Protein AF-A0A6A2ZNE4-F1 (afdb_monomer_lite)

Secondary structure (DSSP, 8-state):
---------------HHHHHHHHHHHHHHHHH-S-TTTT--HHHHHHHHHTT---PPPPTTS-HHHHHHHHHHH-S-GGGSPPHHHHTT-

Foldseek 3Di:
DDDDDPPDPPPPPDDQLVVLLVVLLVLQCVVPVDRQQPPDDPVVVVVCLLVVNDDRDQDPPDDPVSSVLSCLSNPNDSVSRDGVVRVVVD

InterPro domains:
  IPR000719 Protein kinase domain [PS50011] (1-90)
  IPR001245 Serine-threonine/tyrosine-protein kinase, catalytic domain [PF07714] (7-89)
  IPR011009 Protein kinase-like domain superfamily [SSF56112] (7-88)
  IPR050167 Serine/threonine-protein kinase [PTHR23257] (14-89)

Radius of gyration: 17.31 Å; chains: 1; bounding box: 52×26×48 Å

Sequence (90 aa):
MNDLKEEHFRSCEQNPEVDVFSFGIVLWEIRTGDEPYADMHYGAIIGGIVSNTLRPPVPSYCDPEWKFLMEQCLVPDPTVQPSFTEIARR

Organism: Hibiscus syriacus (NCBI:txid106335)

pLDDT: mean 86.02, std 14.83, range [37.34, 96.25]

Structure (mmCIF, N/CA/C/O backbone):
data_AF-A0A6A2ZNE4-F1
#
_entry.id   AF-A0A6A2ZNE4-F1
#
loop_
_atom_site.group_PDB
_atom_site.id
_atom_site.type_symbol
_atom_site.label_atom_id
_atom_site.label_alt_id
_atom_site.label_comp_id
_atom_site.label_asym_id
_atom_site.label_entity_id
_atom_site.label_seq_id
_atom_site.pdbx_PDB_ins_code
_atom_site.Cartn_x
_atom_site.Cartn_y
_atom_site.Cartn_z
_atom_site.o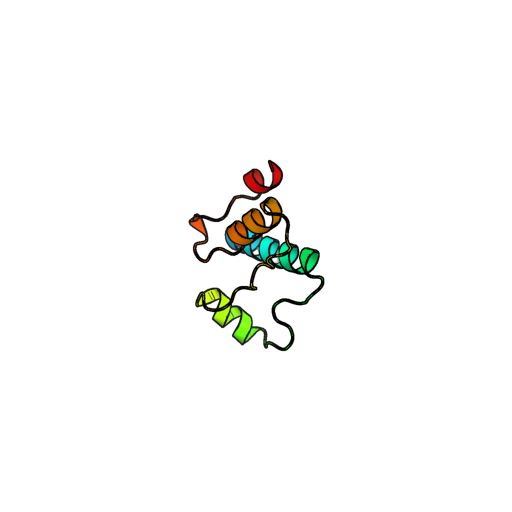ccupancy
_atom_site.B_iso_or_equiv
_atom_site.auth_seq_id
_atom_site.auth_comp_id
_atom_site.auth_asym_id
_atom_site.auth_atom_id
_atom_site.pdbx_PDB_model_num
ATOM 1 N N . MET A 1 1 ? 35.362 2.765 35.309 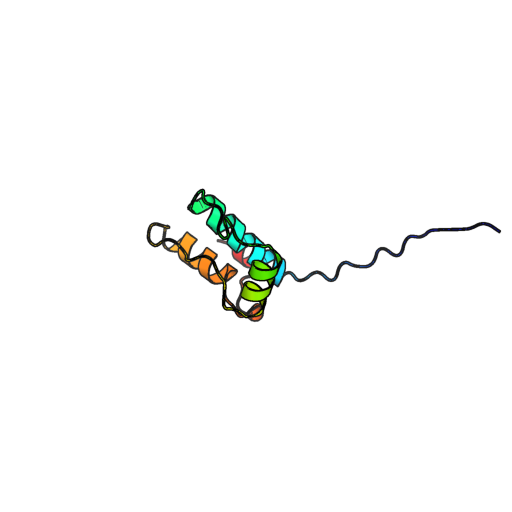1.00 42.75 1 MET A N 1
ATOM 2 C CA . MET A 1 1 ? 36.013 1.445 35.327 1.00 42.75 1 MET A CA 1
ATOM 3 C C . MET A 1 1 ? 34.971 0.459 35.835 1.00 42.75 1 MET A C 1
ATOM 5 O O . MET A 1 1 ? 34.830 0.323 37.038 1.00 42.75 1 MET A O 1
ATOM 9 N N . ASN A 1 2 ? 34.067 -0.114 35.056 1.00 37.34 2 ASN A N 1
ATOM 10 C CA . ASN A 1 2 ? 33.976 -0.435 33.630 1.00 37.34 2 ASN A CA 1
ATOM 11 C C . ASN A 1 2 ? 32.461 -0.455 33.332 1.00 37.34 2 ASN A C 1
ATOM 13 O O . ASN A 1 2 ? 31.700 -0.981 34.136 1.00 37.34 2 ASN A O 1
ATOM 17 N N . ASP A 1 3 ? 31.956 0.356 32.413 1.00 45.94 3 ASP A N 1
ATOM 18 C CA . ASP A 1 3 ? 31.916 0.122 30.963 1.00 45.94 3 ASP A CA 1
ATOM 19 C C . ASP A 1 3 ? 30.624 -0.575 30.510 1.00 45.94 3 ASP A C 1
ATOM 21 O O . ASP A 1 3 ? 30.414 -1.759 30.741 1.00 45.94 3 ASP A O 1
ATOM 25 N N . LEU A 1 4 ? 29.865 0.212 29.740 1.00 53.09 4 LEU A N 1
ATOM 26 C CA . LEU A 1 4 ? 29.274 -0.155 28.454 1.00 53.09 4 LEU A CA 1
ATOM 27 C C . LEU A 1 4 ? 27.891 -0.838 28.433 1.00 53.09 4 LEU A C 1
ATOM 29 O O . LEU A 1 4 ? 27.751 -2.037 28.646 1.00 53.09 4 LEU A O 1
ATOM 33 N N . LYS A 1 5 ? 26.950 -0.022 27.920 1.00 49.12 5 LYS A N 1
ATOM 34 C CA . LYS A 1 5 ? 25.774 -0.358 27.097 1.00 49.12 5 LYS A CA 1
ATOM 35 C C . LYS A 1 5 ? 24.456 -0.622 27.827 1.00 49.12 5 LYS A C 1
ATOM 37 O O . LYS A 1 5 ? 23.858 -1.678 27.684 1.00 49.12 5 LYS A O 1
ATOM 42 N N . GLU A 1 6 ? 23.929 0.419 28.473 1.00 51.12 6 GLU A N 1
ATOM 43 C CA . GLU A 1 6 ? 22.498 0.680 28.282 1.00 51.12 6 GLU A CA 1
ATOM 44 C C . GLU A 1 6 ? 22.353 1.246 26.872 1.00 51.12 6 GLU A C 1
ATOM 46 O O . GLU A 1 6 ? 22.633 2.419 26.594 1.00 51.12 6 GLU A O 1
ATOM 51 N N . GLU A 1 7 ? 22.117 0.330 25.940 1.00 49.97 7 GLU A N 1
ATOM 52 C CA . GLU A 1 7 ? 21.889 0.642 24.546 1.00 49.97 7 GLU A CA 1
ATOM 53 C C . GLU A 1 7 ? 20.618 1.471 24.484 1.00 49.97 7 GLU A C 1
ATOM 55 O O . GLU A 1 7 ? 19.514 0.985 24.698 1.00 49.97 7 GLU A O 1
ATOM 60 N N . HIS A 1 8 ? 20.828 2.758 24.232 1.00 47.41 8 HIS A N 1
ATOM 61 C CA . HIS A 1 8 ? 19.880 3.711 23.694 1.00 47.41 8 HIS A CA 1
ATOM 62 C C . HIS A 1 8 ? 18.860 2.988 22.799 1.00 47.41 8 HIS A C 1
ATOM 64 O O . HIS A 1 8 ? 19.112 2.779 21.610 1.00 47.41 8 HIS A O 1
ATOM 70 N N . PHE A 1 9 ? 17.724 2.586 23.384 1.00 56.25 9 PHE A N 1
ATOM 71 C CA . PHE A 1 9 ? 16.552 2.106 22.664 1.00 56.25 9 PHE A CA 1
ATOM 72 C C . PHE A 1 9 ? 16.034 3.328 21.920 1.00 56.25 9 PHE A C 1
ATOM 74 O O . PHE A 1 9 ? 15.214 4.104 22.406 1.00 56.25 9 PHE A O 1
ATOM 81 N N . ARG A 1 10 ? 16.668 3.594 20.780 1.00 54.41 10 ARG A N 1
ATOM 82 C CA . ARG A 1 10 ? 16.308 4.648 19.855 1.00 54.41 10 ARG A CA 1
ATOM 83 C C . ARG A 1 10 ? 14.869 4.325 19.495 1.00 54.41 10 ARG A C 1
ATOM 85 O O . ARG A 1 10 ? 14.637 3.319 18.832 1.00 54.41 10 ARG A O 1
ATOM 92 N N . SER A 1 11 ? 13.912 5.095 20.008 1.00 57.19 11 SER A N 1
ATOM 93 C CA . SER A 1 11 ? 12.525 4.989 19.577 1.00 57.19 11 SER A CA 1
ATOM 94 C C . SER A 1 11 ? 12.552 5.083 1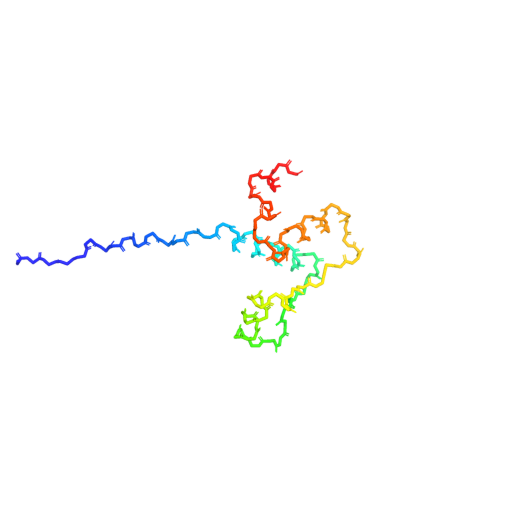8.058 1.00 57.19 11 SER A C 1
ATOM 96 O O . SER A 1 11 ? 12.877 6.142 17.522 1.00 57.19 11 SER A O 1
ATOM 98 N N . CYS A 1 12 ? 12.335 3.964 17.362 1.00 61.94 12 CYS A N 1
ATOM 99 C CA . CYS A 1 12 ? 12.103 3.995 15.929 1.00 61.94 12 CYS A CA 1
ATOM 100 C C . CYS A 1 12 ? 10.901 4.910 15.756 1.00 61.94 12 CYS A C 1
ATOM 102 O O . CYS A 1 12 ? 9.825 4.581 16.256 1.00 61.94 12 CYS A O 1
ATOM 104 N N . GLU A 1 13 ? 11.116 6.075 15.153 1.00 65.12 13 GLU A N 1
ATOM 105 C CA . GLU A 1 13 ? 10.058 7.021 14.835 1.00 65.12 13 GLU A CA 1
ATOM 106 C C . GLU A 1 13 ? 9.002 6.252 14.037 1.00 65.12 13 GLU A C 1
ATOM 108 O O . GLU A 1 13 ? 9.265 5.780 12.932 1.00 65.12 13 GLU A O 1
ATOM 113 N N . GLN A 1 14 ? 7.868 5.976 14.682 1.00 68.12 14 GLN A N 1
ATOM 114 C CA . GLN A 1 14 ? 6.801 5.191 14.081 1.00 68.12 14 GLN A CA 1
ATOM 115 C C . GLN A 1 14 ? 6.077 6.112 13.108 1.00 68.12 14 GLN A C 1
ATOM 117 O O . GLN A 1 14 ? 5.617 7.182 13.507 1.00 68.12 14 GLN A O 1
ATOM 122 N N . ASN A 1 15 ? 5.989 5.697 11.851 1.00 84.19 15 ASN A N 1
ATOM 123 C CA . ASN A 1 15 ? 5.196 6.377 10.841 1.00 84.19 15 ASN A CA 1
ATOM 124 C C . ASN A 1 15 ? 4.000 5.466 10.523 1.00 84.19 15 ASN A C 1
ATOM 126 O O . ASN A 1 15 ? 4.114 4.612 9.640 1.00 84.19 15 ASN A O 1
ATOM 130 N N . PRO A 1 16 ? 2.897 5.568 11.291 1.00 88.25 16 PRO A N 1
ATOM 131 C CA . PRO A 1 16 ? 1.746 4.685 11.122 1.00 88.25 16 PRO A CA 1
ATOM 132 C C . PRO A 1 16 ? 1.157 4.756 9.708 1.00 88.25 16 PRO A C 1
ATOM 134 O O . PRO A 1 16 ? 0.575 3.783 9.237 1.00 88.25 16 PRO A O 1
ATOM 137 N N . GLU A 1 17 ? 1.335 5.869 9.001 1.00 90.19 17 GLU A N 1
ATOM 138 C CA . GLU A 1 17 ? 0.907 6.025 7.616 1.00 90.19 17 GLU A CA 1
ATOM 139 C C . GLU A 1 17 ? 1.752 5.175 6.645 1.00 90.19 17 GLU A C 1
ATOM 141 O O . GLU A 1 17 ? 1.237 4.584 5.695 1.00 90.19 17 GLU A O 1
ATOM 146 N N . VAL A 1 18 ? 3.055 5.019 6.897 1.00 90.25 18 VAL A N 1
ATOM 147 C CA . VAL A 1 18 ? 3.905 4.081 6.136 1.00 90.25 18 VAL A CA 1
ATOM 148 C C . VAL A 1 18 ? 3.469 2.631 6.363 1.00 90.25 18 VAL A C 1
ATOM 150 O O . VAL A 1 18 ? 3.481 1.829 5.422 1.00 90.25 18 VAL A O 1
ATOM 153 N N . ASP A 1 19 ? 3.039 2.288 7.578 1.00 92.94 19 ASP A N 1
ATOM 154 C CA . ASP A 1 19 ? 2.528 0.949 7.885 1.00 92.94 19 ASP A CA 1
ATOM 155 C C . ASP A 1 19 ? 1.195 0.676 7.169 1.00 92.94 19 ASP A C 1
ATOM 157 O O . ASP A 1 19 ? 1.004 -0.405 6.607 1.00 92.94 19 ASP A O 1
ATOM 161 N N . VAL A 1 20 ? 0.287 1.659 7.119 1.00 95.50 20 VAL A N 1
ATOM 162 C CA . VAL A 1 20 ? -0.986 1.554 6.382 1.00 95.50 20 VAL A CA 1
ATOM 163 C C . VAL A 1 20 ? -0.745 1.425 4.879 1.00 95.50 20 VAL A C 1
ATOM 165 O O . VAL A 1 20 ? -1.367 0.585 4.222 1.00 95.50 20 VAL A O 1
ATOM 168 N N . PHE A 1 21 ? 0.206 2.183 4.332 1.00 94.44 21 PHE A N 1
ATOM 169 C CA . PHE A 1 21 ? 0.612 2.029 2.940 1.00 94.44 21 PHE A CA 1
ATOM 170 C C . PHE A 1 21 ? 1.117 0.609 2.648 1.00 94.44 21 PHE A C 1
ATOM 172 O O . PHE A 1 21 ? 0.675 -0.033 1.692 1.00 94.44 21 PHE A O 1
ATOM 179 N N . SER A 1 22 ? 2.007 0.096 3.501 1.00 94.00 22 SER A N 1
ATOM 180 C CA . SER A 1 22 ? 2.565 -1.256 3.378 1.00 94.00 22 SER A CA 1
ATOM 181 C C . SER A 1 22 ? 1.474 -2.325 3.471 1.00 94.00 22 SER A C 1
ATOM 183 O O . SER A 1 22 ? 1.471 -3.283 2.701 1.00 94.00 22 SER A O 1
ATOM 185 N N . PHE A 1 23 ? 0.484 -2.126 4.342 1.00 95.38 23 PHE A N 1
ATOM 186 C CA . PHE A 1 23 ? -0.700 -2.975 4.415 1.00 95.38 23 PHE A CA 1
ATOM 187 C C . PHE A 1 23 ? -1.516 -2.958 3.111 1.00 95.38 23 PHE A C 1
ATOM 189 O O . PHE A 1 23 ? -1.966 -4.008 2.658 1.00 95.38 23 PHE A O 1
ATOM 196 N N . GLY A 1 24 ? -1.660 -1.800 2.461 1.00 95.19 24 GLY A N 1
ATOM 197 C CA . GLY A 1 24 ? -2.290 -1.686 1.142 1.00 95.19 24 GLY A CA 1
ATOM 198 C C . GLY A 1 24 ? -1.583 -2.505 0.055 1.00 95.19 24 GLY A C 1
ATOM 199 O O . GLY A 1 24 ? -2.254 -3.140 -0.759 1.00 95.19 24 GLY A O 1
ATOM 200 N N . ILE A 1 25 ? -0.246 -2.540 0.069 1.00 95.94 25 ILE A N 1
ATOM 201 C CA . ILE A 1 25 ? 0.556 -3.370 -0.845 1.00 95.94 25 ILE A CA 1
ATOM 202 C C . ILE A 1 25 ? 0.309 -4.859 -0.584 1.00 95.94 25 ILE A C 1
ATOM 204 O O . ILE A 1 25 ? -0.002 -5.591 -1.518 1.00 95.94 25 ILE A O 1
ATOM 208 N N . VAL A 1 26 ? 0.337 -5.289 0.680 1.00 95.56 26 VAL A N 1
ATOM 209 C CA . VAL A 1 26 ? 0.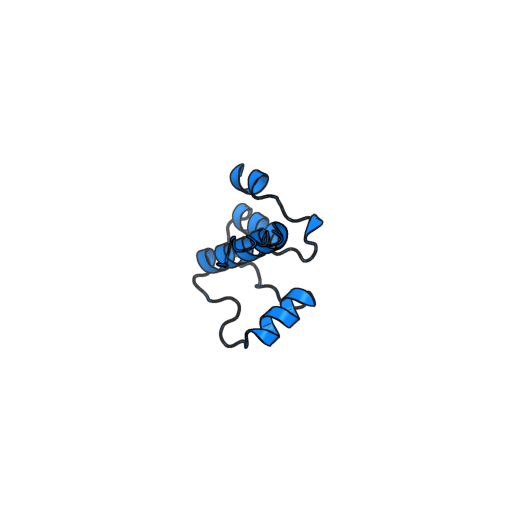065 -6.689 1.050 1.00 95.56 26 VAL A CA 1
ATOM 210 C C . VAL A 1 26 ? -1.356 -7.109 0.662 1.00 95.56 26 VAL A C 1
ATOM 212 O O . VAL A 1 26 ? -1.566 -8.207 0.149 1.00 95.56 26 VAL A O 1
ATOM 215 N N . LEU A 1 27 ? -2.354 -6.240 0.855 1.00 93.94 27 LEU A N 1
ATOM 216 C CA . LEU A 1 27 ? -3.717 -6.504 0.388 1.00 93.94 27 LEU A CA 1
ATOM 217 C C . LEU A 1 27 ? -3.770 -6.690 -1.131 1.00 93.94 27 LEU A C 1
ATOM 219 O O . LEU A 1 27 ? -4.497 -7.558 -1.617 1.00 93.94 27 LEU A O 1
ATOM 223 N N . TRP A 1 28 ? -3.022 -5.879 -1.878 1.00 95.25 28 TRP A N 1
ATOM 224 C CA . TRP A 1 28 ? -2.925 -6.003 -3.327 1.00 95.25 28 TRP A CA 1
ATOM 225 C C . TRP A 1 28 ? -2.312 -7.349 -3.733 1.00 95.25 28 TRP A C 1
ATOM 227 O O . TRP A 1 28 ? -2.896 -8.047 -4.562 1.00 95.25 28 TRP A O 1
ATOM 237 N N . GLU A 1 29 ? -1.213 -7.761 -3.098 1.00 95.31 29 GLU A N 1
ATOM 238 C CA . GLU A 1 29 ? -0.555 -9.057 -3.330 1.00 95.31 29 GLU A CA 1
ATOM 239 C C . GLU A 1 29 ? -1.495 -10.230 -3.033 1.00 95.31 29 GLU A C 1
ATOM 241 O O . GLU A 1 29 ? -1.635 -11.140 -3.843 1.00 95.31 29 GLU A O 1
ATOM 246 N N . ILE A 1 30 ? -2.221 -10.191 -1.911 1.00 93.44 30 ILE A N 1
ATOM 247 C CA . ILE A 1 30 ? -3.174 -11.249 -1.538 1.00 93.44 30 ILE A CA 1
ATOM 248 C C . ILE A 1 30 ? -4.310 -11.366 -2.561 1.00 93.44 30 ILE A C 1
ATOM 250 O O . ILE A 1 30 ? -4.784 -12.468 -2.842 1.00 93.44 30 ILE A O 1
ATOM 254 N N . ARG A 1 31 ? -4.791 -10.238 -3.098 1.00 90.81 31 ARG A N 1
ATOM 255 C CA . ARG A 1 31 ? -5.930 -10.226 -4.028 1.00 90.81 31 ARG A CA 1
ATOM 256 C C . ARG A 1 31 ? -5.556 -10.578 -5.458 1.00 90.81 31 ARG A C 1
ATOM 258 O O . ARG A 1 31 ? -6.407 -11.119 -6.161 1.00 90.81 31 ARG A O 1
ATOM 265 N N . THR A 1 32 ? -4.342 -10.252 -5.881 1.00 91.88 32 THR A N 1
ATOM 266 C CA . THR A 1 32 ? -3.859 -10.524 -7.241 1.00 91.88 32 THR A CA 1
ATOM 267 C C . THR A 1 32 ? -3.111 -11.845 -7.343 1.00 91.88 32 THR A C 1
ATOM 269 O O . THR A 1 32 ? -3.220 -12.521 -8.360 1.00 91.88 32 THR A O 1
ATOM 272 N N . GLY A 1 33 ? -2.401 -12.239 -6.283 1.00 92.88 33 GLY A N 1
ATOM 273 C CA . GLY A 1 33 ? -1.413 -13.314 -6.318 1.00 92.88 33 GLY A CA 1
ATOM 274 C C . GLY A 1 33 ? -0.108 -12.922 -7.019 1.00 92.88 33 GLY A C 1
ATOM 275 O O . GLY A 1 33 ? 0.738 -13.791 -7.219 1.00 92.88 33 GLY A O 1
ATOM 276 N N . ASP A 1 34 ? 0.049 -11.646 -7.381 1.00 92.56 34 ASP A N 1
ATOM 277 C CA . ASP A 1 34 ? 1.172 -11.123 -8.153 1.00 92.56 34 ASP A CA 1
ATOM 278 C C . ASP A 1 34 ? 2.115 -10.283 -7.278 1.00 92.56 34 ASP A C 1
ATOM 280 O O . ASP A 1 34 ? 1.760 -9.842 -6.184 1.00 92.56 34 ASP A O 1
ATOM 284 N N . GLU A 1 35 ? 3.316 -10.014 -7.794 1.00 91.88 35 GLU A N 1
ATOM 285 C CA . GLU A 1 35 ? 4.278 -9.084 -7.196 1.00 91.88 35 GLU A CA 1
ATOM 286 C C . GLU A 1 35 ? 4.121 -7.682 -7.834 1.00 91.88 35 GLU A C 1
ATOM 288 O O . GLU A 1 35 ? 4.349 -7.528 -9.038 1.00 91.88 35 GLU A O 1
ATOM 293 N N . PRO A 1 36 ? 3.746 -6.631 -7.073 1.00 89.69 36 PRO A N 1
ATOM 294 C CA . PRO A 1 36 ? 3.314 -5.343 -7.635 1.00 89.69 36 PRO A CA 1
ATOM 295 C C . PRO A 1 36 ? 4.399 -4.579 -8.394 1.00 89.69 36 PRO A C 1
ATOM 297 O O . PRO A 1 36 ? 4.088 -3.757 -9.257 1.00 89.69 36 PRO A O 1
ATOM 300 N N . TYR A 1 37 ? 5.665 -4.835 -8.070 1.00 92.62 37 TYR A N 1
ATOM 301 C CA . TYR A 1 37 ? 6.821 -4.176 -8.674 1.00 92.62 37 TYR A CA 1
ATOM 302 C C . TYR A 1 37 ? 7.850 -5.194 -9.170 1.00 92.62 37 TYR A C 1
ATOM 304 O O . TYR A 1 37 ? 9.056 -4.953 -9.062 1.00 92.62 37 TYR A O 1
ATOM 312 N N . ALA A 1 38 ? 7.369 -6.326 -9.699 1.00 89.69 38 ALA A N 1
ATOM 313 C CA . ALA A 1 38 ? 8.219 -7.321 -10.337 1.00 89.69 38 ALA A CA 1
ATOM 314 C C . ALA A 1 38 ? 9.189 -6.641 -11.323 1.00 89.69 38 ALA A C 1
ATOM 316 O O . ALA A 1 38 ? 8.820 -5.715 -12.050 1.00 89.69 38 ALA A O 1
ATOM 317 N N . ASP A 1 39 ? 10.451 -7.069 -11.300 1.00 92.19 39 ASP A N 1
ATOM 318 C CA . ASP A 1 39 ? 11.530 -6.575 -12.166 1.00 92.19 39 ASP A CA 1
ATOM 319 C C . ASP A 1 39 ? 11.965 -5.106 -11.960 1.00 92.19 39 ASP A C 1
ATOM 321 O O . ASP A 1 39 ? 12.780 -4.581 -12.728 1.00 92.19 39 ASP A O 1
ATOM 325 N N . MET A 1 40 ? 11.497 -4.423 -10.908 1.00 94.81 40 MET A N 1
ATOM 326 C CA . MET A 1 40 ? 11.939 -3.065 -10.575 1.00 94.81 40 MET A CA 1
ATOM 327 C C . MET A 1 40 ? 13.038 -3.053 -9.506 1.00 94.81 40 MET A C 1
ATOM 329 O O . MET A 1 40 ? 12.962 -3.707 -8.470 1.00 94.81 40 MET A O 1
ATOM 333 N N . HIS A 1 41 ? 14.063 -2.221 -9.707 1.00 96.25 41 HIS A N 1
ATOM 334 C CA . HIS A 1 41 ? 15.074 -1.979 -8.677 1.00 96.25 41 HIS A CA 1
ATOM 335 C C . HIS A 1 41 ? 14.479 -1.184 -7.502 1.00 96.25 41 HIS A C 1
ATOM 337 O O . HIS A 1 41 ? 13.825 -0.160 -7.717 1.00 96.25 41 HIS A O 1
ATOM 343 N N . TYR A 1 42 ? 14.786 -1.573 -6.259 1.00 92.81 42 TYR A N 1
ATOM 344 C CA . TYR A 1 42 ? 14.233 -0.958 -5.040 1.00 92.81 42 TYR A CA 1
ATOM 345 C C . TYR A 1 42 ? 14.370 0.573 -4.997 1.00 92.81 42 TYR A C 1
ATOM 347 O O . TYR A 1 42 ? 13.453 1.268 -4.573 1.00 92.81 42 TYR A O 1
ATOM 355 N N . GLY A 1 43 ? 15.482 1.127 -5.493 1.00 95.81 43 GLY A N 1
ATOM 356 C CA . GLY A 1 43 ? 15.677 2.580 -5.565 1.00 95.81 43 GLY A CA 1
ATOM 357 C C . GLY A 1 43 ? 14.667 3.293 -6.475 1.00 95.81 43 GLY A C 1
ATOM 358 O O . GLY A 1 43 ? 14.219 4.390 -6.148 1.00 95.81 43 GLY A O 1
ATOM 359 N N . ALA A 1 44 ? 14.265 2.662 -7.583 1.00 95.81 44 ALA A N 1
ATOM 360 C CA . ALA A 1 44 ? 13.233 3.191 -8.473 1.00 95.81 44 ALA A CA 1
ATOM 361 C C . ALA A 1 44 ? 11.839 3.067 -7.843 1.00 95.81 44 ALA A C 1
ATOM 363 O O . ALA A 1 44 ? 11.037 3.989 -7.964 1.00 95.81 44 ALA A O 1
ATOM 364 N N . ILE A 1 45 ? 11.585 1.970 -7.119 1.00 94.88 45 ILE A N 1
ATOM 365 C CA . ILE A 1 45 ? 10.339 1.761 -6.371 1.00 94.88 45 ILE A CA 1
ATOM 366 C C . ILE A 1 45 ? 10.173 2.855 -5.311 1.00 94.88 45 ILE A C 1
ATOM 368 O O . ILE A 1 45 ? 9.180 3.578 -5.318 1.00 94.88 45 ILE A O 1
ATOM 372 N N . ILE A 1 46 ? 11.178 3.039 -4.450 1.00 93.06 46 ILE A N 1
ATOM 373 C CA . ILE A 1 46 ? 11.169 4.066 -3.398 1.00 93.06 46 ILE A CA 1
ATOM 374 C C . ILE A 1 46 ? 11.012 5.457 -4.015 1.00 93.06 46 ILE A C 1
ATOM 376 O O . ILE A 1 46 ? 10.150 6.225 -3.591 1.00 93.06 46 ILE A O 1
ATOM 380 N N . GLY A 1 47 ? 11.806 5.774 -5.044 1.00 95.06 47 GLY A N 1
ATOM 381 C CA . GLY A 1 47 ? 11.734 7.063 -5.728 1.00 95.06 47 GLY A CA 1
ATOM 382 C C . GLY A 1 47 ? 10.354 7.334 -6.329 1.00 95.06 47 GLY A C 1
ATOM 383 O O . GLY A 1 47 ? 9.830 8.437 -6.175 1.00 95.06 47 GLY A O 1
ATOM 384 N N . GLY A 1 48 ? 9.731 6.333 -6.954 1.00 94.56 48 GLY A N 1
ATOM 385 C CA . GLY A 1 48 ? 8.390 6.453 -7.521 1.00 94.56 48 GLY A CA 1
ATOM 386 C C . GLY A 1 48 ? 7.298 6.584 -6.459 1.00 94.56 48 GLY A C 1
ATOM 387 O O . GLY A 1 48 ? 6.374 7.381 -6.622 1.00 94.56 48 GLY A O 1
ATOM 388 N N . ILE A 1 49 ? 7.418 5.858 -5.344 1.00 92.75 49 ILE A N 1
ATOM 389 C CA . ILE A 1 49 ? 6.453 5.929 -4.242 1.00 92.75 49 ILE A CA 1
ATOM 390 C C . ILE A 1 49 ? 6.489 7.310 -3.584 1.00 92.75 49 ILE A C 1
ATOM 392 O O . ILE A 1 49 ? 5.427 7.908 -3.401 1.00 92.75 49 ILE A O 1
ATOM 396 N N . VAL A 1 50 ? 7.688 7.820 -3.275 1.00 90.69 50 VAL A N 1
ATOM 397 C CA . VAL A 1 50 ? 7.911 9.137 -2.649 1.00 90.69 50 VAL A CA 1
ATOM 398 C C . VAL A 1 50 ? 7.521 10.278 -3.589 1.00 90.69 50 VAL A C 1
ATOM 400 O O . VAL A 1 50 ? 6.957 11.273 -3.146 1.00 90.69 50 VAL A O 1
ATOM 403 N N . SER A 1 51 ? 7.763 10.126 -4.895 1.00 93.00 51 SER A N 1
ATOM 404 C CA . SER A 1 51 ? 7.362 11.119 -5.906 1.00 93.00 51 SER A CA 1
ATOM 405 C C . SER A 1 51 ? 5.883 11.029 -6.288 1.00 93.00 51 SER A C 1
ATOM 407 O O . SER A 1 51 ? 5.433 11.777 -7.154 1.00 93.00 51 SER A O 1
ATOM 409 N N . ASN A 1 52 ? 5.135 10.103 -5.682 1.00 90.12 52 ASN A N 1
ATOM 410 C CA . ASN A 1 52 ? 3.742 9.819 -6.001 1.00 90.12 52 ASN A CA 1
ATOM 411 C C . ASN A 1 52 ? 3.484 9.499 -7.492 1.00 90.12 52 ASN A C 1
ATOM 413 O O . ASN A 1 52 ? 2.445 9.833 -8.058 1.00 90.12 52 ASN A O 1
ATOM 417 N N . THR A 1 53 ? 4.447 8.858 -8.149 1.00 91.44 53 THR A N 1
ATOM 418 C CA . THR A 1 53 ? 4.333 8.411 -9.546 1.00 91.44 53 THR A CA 1
ATOM 419 C C . THR A 1 53 ? 4.128 6.905 -9.663 1.00 91.44 53 THR A C 1
ATOM 421 O O . THR A 1 53 ? 3.807 6.420 -10.745 1.00 91.44 53 THR A O 1
ATOM 424 N N . LEU A 1 54 ? 4.295 6.166 -8.561 1.00 93.00 54 LEU A N 1
ATOM 425 C CA . LEU A 1 54 ? 4.212 4.711 -8.528 1.00 93.00 54 LEU A CA 1
ATOM 426 C C . LEU A 1 54 ? 3.277 4.229 -7.412 1.00 93.00 54 LEU A C 1
ATOM 428 O O . LEU A 1 54 ? 3.509 4.494 -6.228 1.00 93.00 54 LEU A O 1
ATOM 432 N N . ARG A 1 55 ? 2.229 3.509 -7.817 1.00 93.25 55 ARG A N 1
ATOM 433 C CA . ARG A 1 55 ? 1.269 2.766 -6.990 1.00 93.25 55 ARG A CA 1
ATOM 434 C C . ARG A 1 55 ? 0.738 1.594 -7.821 1.00 93.25 55 ARG A C 1
ATOM 436 O O . ARG A 1 55 ? 0.582 1.770 -9.033 1.00 93.25 55 ARG A O 1
ATOM 443 N N . PRO A 1 56 ? 0.445 0.430 -7.224 1.00 92.19 56 PRO A N 1
ATOM 444 C CA . PRO A 1 56 ? -0.094 -0.677 -7.990 1.00 92.19 56 PRO A CA 1
ATOM 445 C C . PRO A 1 56 ? -1.558 -0.383 -8.370 1.00 92.19 56 PRO A C 1
ATOM 447 O O . PRO A 1 56 ? -2.308 0.181 -7.566 1.00 92.19 56 PRO A O 1
ATOM 450 N N . PRO A 1 57 ? -1.993 -0.725 -9.593 1.00 89.50 57 PRO A N 1
ATOM 451 C CA . PRO A 1 57 ? -3.368 -0.505 -10.017 1.00 89.50 57 PRO A CA 1
ATOM 452 C C . PRO A 1 57 ? -4.305 -1.486 -9.308 1.00 89.50 57 PRO A C 1
ATOM 454 O O . PRO A 1 57 ? -4.089 -2.696 -9.348 1.00 89.50 57 PRO A O 1
ATOM 457 N N . VAL A 1 58 ? -5.378 -0.990 -8.690 1.00 89.31 58 VAL A N 1
ATOM 458 C CA . VAL A 1 58 ? -6.352 -1.861 -8.017 1.00 89.31 58 VAL A CA 1
ATOM 459 C C . VAL A 1 58 ? -7.189 -2.619 -9.065 1.00 89.31 58 VAL A C 1
ATOM 461 O O . VAL A 1 58 ? -7.821 -1.974 -9.911 1.00 89.31 58 VAL A O 1
ATOM 464 N N . PRO A 1 59 ? -7.228 -3.968 -9.044 1.00 87.00 59 PRO A N 1
ATOM 465 C CA . PRO A 1 59 ? -7.934 -4.742 -10.061 1.00 87.00 59 PRO A CA 1
ATOM 466 C C . PRO A 1 59 ? -9.448 -4.502 -10.045 1.00 87.00 59 PRO A C 1
ATOM 468 O O . PRO A 1 59 ? -10.076 -4.427 -8.989 1.00 87.00 59 PRO A O 1
ATOM 471 N N . SER A 1 60 ? -10.067 -4.438 -11.226 1.00 85.31 60 SER A N 1
ATOM 472 C CA . SER A 1 60 ? -11.510 -4.182 -11.368 1.00 85.31 60 SER A CA 1
ATOM 473 C C . SER A 1 60 ? -12.403 -5.348 -10.935 1.00 85.31 60 SER A C 1
ATOM 475 O O . SER A 1 60 ? -13.585 -5.133 -10.687 1.00 85.31 60 SER A O 1
ATOM 477 N N . TYR A 1 61 ? -11.852 -6.560 -10.847 1.00 88.19 61 TYR A N 1
ATOM 478 C CA . TYR A 1 61 ? -12.571 -7.764 -10.424 1.00 88.19 61 TYR A CA 1
ATOM 479 C C . TYR A 1 61 ? -12.648 -7.924 -8.899 1.00 88.19 61 TYR A C 1
ATOM 481 O O . TYR A 1 61 ? -13.299 -8.850 -8.418 1.00 88.19 61 TYR A O 1
ATOM 489 N N . CYS A 1 62 ? -11.966 -7.071 -8.128 1.00 87.81 62 CYS A N 1
ATOM 490 C CA . CYS A 1 62 ? -12.069 -7.089 -6.674 1.00 87.81 62 CYS A CA 1
ATOM 491 C C . CYS A 1 62 ? -13.460 -6.635 -6.224 1.00 87.81 62 CYS A C 1
ATOM 493 O O . CYS A 1 62 ? -14.036 -5.713 -6.806 1.00 87.81 62 CYS A O 1
ATOM 495 N N . ASP A 1 63 ? -13.972 -7.250 -5.154 1.00 90.44 63 ASP A N 1
ATOM 496 C CA . ASP A 1 63 ? -15.239 -6.824 -4.566 1.00 90.44 63 ASP A CA 1
ATOM 497 C C . ASP A 1 63 ? -15.157 -5.336 -4.177 1.00 90.44 63 ASP A C 1
ATOM 499 O O . ASP A 1 63 ? -14.094 -4.884 -3.731 1.00 90.44 63 ASP A O 1
ATOM 503 N N . PRO A 1 64 ? -16.251 -4.562 -4.314 1.00 91.44 64 PRO A N 1
ATOM 504 C CA . PRO A 1 64 ? -16.220 -3.111 -4.122 1.00 91.44 64 PRO A CA 1
ATOM 505 C C . PRO A 1 64 ? -15.645 -2.669 -2.773 1.00 91.44 64 PRO A C 1
ATOM 507 O O . PRO A 1 64 ? -14.954 -1.657 -2.699 1.00 91.44 64 PRO A O 1
ATOM 510 N N . GLU A 1 65 ? -15.895 -3.443 -1.718 1.00 91.00 65 GLU A N 1
ATOM 511 C CA . GLU A 1 65 ? -15.390 -3.173 -0.372 1.00 91.00 65 GLU A CA 1
ATOM 512 C C . GLU A 1 65 ? -13.869 -3.340 -0.269 1.00 91.00 65 GLU A C 1
ATOM 514 O O . GLU A 1 65 ? -13.182 -2.447 0.230 1.00 91.00 65 GLU A O 1
ATOM 519 N N . TRP A 1 66 ? -13.327 -4.431 -0.819 1.00 90.81 66 TRP A N 1
ATOM 520 C CA . TRP A 1 66 ? -11.883 -4.675 -0.870 1.00 90.81 66 TRP A CA 1
ATOM 521 C C . TRP A 1 66 ? -11.167 -3.651 -1.736 1.00 90.81 66 TRP A C 1
ATOM 523 O O . TRP A 1 66 ? -10.106 -3.154 -1.361 1.00 90.81 66 TRP A O 1
ATOM 533 N N . LYS A 1 67 ? -11.764 -3.311 -2.881 1.00 92.44 67 LYS A N 1
ATOM 534 C CA . LYS A 1 67 ? -11.257 -2.264 -3.762 1.00 92.44 67 LYS A CA 1
ATOM 535 C C . LYS A 1 67 ? -11.174 -0.931 -3.024 1.00 92.44 67 LYS A C 1
ATOM 537 O O . LYS A 1 67 ? -10.115 -0.314 -3.015 1.00 92.44 67 LYS A O 1
ATOM 542 N N . PHE A 1 68 ? -12.259 -0.525 -2.370 1.00 92.56 68 PHE A N 1
ATOM 543 C CA . PHE A 1 68 ? -12.305 0.731 -1.633 1.00 92.56 68 PHE A CA 1
ATOM 544 C C . PHE A 1 68 ? -11.274 0.766 -0.502 1.00 92.56 68 PHE A C 1
ATOM 546 O O . PHE A 1 68 ? -10.549 1.746 -0.375 1.00 92.56 68 PHE A O 1
ATOM 553 N N . LEU A 1 69 ? -11.155 -0.304 0.292 1.00 93.56 69 LEU A N 1
ATOM 554 C CA . LEU A 1 69 ? -10.147 -0.383 1.352 1.00 93.56 69 LEU A CA 1
ATOM 555 C C . LEU A 1 69 ? -8.722 -0.246 0.794 1.00 93.56 69 LEU A C 1
ATOM 557 O O . LEU A 1 69 ? -7.927 0.527 1.320 1.00 93.56 69 LEU A O 1
ATOM 561 N N . MET A 1 70 ? -8.410 -0.956 -0.289 1.00 94.56 70 MET A N 1
ATOM 562 C CA . MET A 1 70 ? -7.092 -0.915 -0.921 1.00 94.56 70 MET A CA 1
ATOM 563 C C . MET A 1 70 ? -6.764 0.476 -1.482 1.00 94.56 70 MET A C 1
ATOM 565 O O . MET A 1 70 ? -5.664 0.977 -1.270 1.00 94.56 70 MET A O 1
ATOM 569 N N . GLU A 1 71 ? -7.726 1.134 -2.137 1.00 93.75 71 GLU A N 1
ATOM 570 C CA . GLU A 1 71 ? -7.580 2.513 -2.624 1.00 93.75 71 GLU A CA 1
ATOM 571 C C . GLU A 1 71 ? -7.327 3.503 -1.477 1.00 93.75 71 GLU A C 1
ATOM 573 O O . GLU A 1 71 ? -6.483 4.387 -1.607 1.00 93.75 71 GLU A O 1
ATOM 578 N N . GLN A 1 72 ? -8.009 3.329 -0.341 1.00 94.69 72 GLN A N 1
ATOM 579 C CA . GLN A 1 72 ? -7.818 4.155 0.855 1.00 94.69 72 GLN A CA 1
ATOM 580 C C . GLN A 1 72 ? -6.426 3.969 1.475 1.00 94.69 72 GLN A C 1
ATOM 582 O O . GLN A 1 72 ? -5.816 4.945 1.898 1.00 94.69 72 GLN A O 1
ATOM 587 N N . CYS A 1 73 ? -5.891 2.746 1.492 1.00 95.06 73 CYS A N 1
ATOM 588 C CA . CYS A 1 73 ? -4.540 2.487 2.001 1.00 95.06 73 CYS A CA 1
ATOM 589 C C . CYS A 1 73 ? -3.432 2.994 1.058 1.00 95.06 73 CYS A C 1
ATOM 591 O O . CYS A 1 73 ? -2.352 3.357 1.512 1.00 95.06 73 CYS A O 1
ATOM 593 N N . LEU A 1 74 ? -3.673 3.016 -0.259 1.00 94.19 74 LEU A N 1
ATOM 594 C CA . LEU A 1 74 ? -2.666 3.363 -1.276 1.00 94.19 74 LEU A CA 1
ATOM 595 C C . LEU A 1 74 ? -2.699 4.833 -1.722 1.00 94.19 74 LEU A C 1
ATOM 597 O O . LEU A 1 74 ? -1.923 5.228 -2.602 1.00 94.19 74 LEU A O 1
ATOM 601 N N . VAL A 1 75 ? -3.576 5.641 -1.128 1.00 93.19 75 VAL A N 1
ATOM 602 C CA . VAL A 1 75 ? -3.749 7.059 -1.454 1.00 93.19 75 VAL A CA 1
ATOM 603 C C . VAL A 1 75 ? -2.435 7.850 -1.271 1.00 93.19 75 VAL A C 1
ATOM 605 O O . VAL A 1 75 ? -1.649 7.555 -0.365 1.00 93.19 75 VAL A O 1
ATOM 608 N N . PRO A 1 76 ? -2.158 8.851 -2.130 1.00 89.44 76 PRO A N 1
ATOM 609 C CA . PRO A 1 76 ? -0.936 9.652 -2.055 1.00 89.44 76 PRO A CA 1
ATOM 610 C C . PRO A 1 76 ? -0.742 10.427 -0.759 1.00 89.44 76 PRO A C 1
ATOM 612 O O . PRO A 1 76 ? 0.390 10.599 -0.319 1.00 89.44 76 PRO A O 1
ATOM 615 N N . ASP A 1 77 ? -1.842 10.944 -0.216 1.00 90.44 77 ASP A N 1
ATOM 616 C CA . ASP A 1 77 ? -1.854 11.794 0.965 1.00 90.44 77 ASP A CA 1
ATOM 617 C C . ASP A 1 77 ? -1.925 10.912 2.220 1.00 90.44 77 ASP A C 1
ATOM 619 O O . ASP A 1 77 ? -2.959 10.294 2.465 1.00 90.44 77 ASP A O 1
ATOM 623 N N . PRO A 1 78 ? -0.865 10.838 3.038 1.00 87.19 78 PRO A N 1
ATOM 624 C CA . PRO A 1 78 ? -0.864 10.017 4.246 1.00 87.19 78 PRO A CA 1
ATOM 625 C C . PRO A 1 78 ? -1.970 10.407 5.238 1.00 87.19 78 PRO A C 1
ATOM 627 O O . PRO A 1 78 ? -2.454 9.567 5.988 1.00 87.19 78 PRO A O 1
ATOM 630 N N . THR A 1 79 ? -2.417 11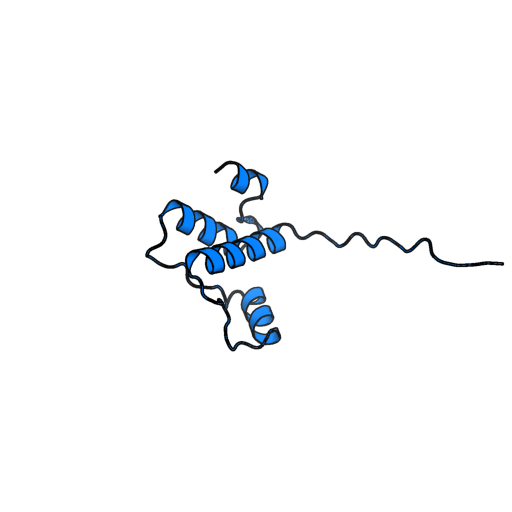.668 5.223 1.00 88.00 79 THR A N 1
ATOM 631 C CA . THR A 1 79 ? -3.382 12.195 6.200 1.00 88.00 79 THR A CA 1
ATOM 632 C C . THR A 1 79 ? -4.816 11.728 5.968 1.00 88.00 79 THR A C 1
ATOM 634 O O . THR A 1 79 ? -5.646 11.834 6.869 1.00 88.00 79 THR A O 1
ATOM 637 N N . VAL A 1 80 ? -5.117 11.210 4.772 1.00 90.69 80 VAL A N 1
ATOM 638 C CA . VAL A 1 80 ? -6.449 10.689 4.423 1.00 90.69 80 VAL A CA 1
ATOM 639 C C . VAL A 1 80 ? -6.520 9.165 4.504 1.00 90.69 80 VAL A C 1
ATOM 641 O O . VAL A 1 80 ? -7.587 8.593 4.293 1.00 90.69 80 VAL A O 1
ATOM 644 N N . GLN A 1 81 ? -5.400 8.505 4.807 1.00 92.69 81 GLN A N 1
ATOM 645 C CA . GLN A 1 81 ? -5.368 7.067 5.023 1.00 92.69 81 GLN A CA 1
ATOM 646 C C . GLN A 1 81 ? -6.158 6.692 6.286 1.00 92.69 81 GLN A C 1
ATOM 648 O O . GLN A 1 81 ? -6.124 7.416 7.284 1.00 92.69 81 GLN A O 1
ATOM 653 N N . PRO A 1 82 ? -6.858 5.547 6.283 1.00 94.00 82 PRO A N 1
ATOM 654 C CA . PRO A 1 82 ? -7.555 5.070 7.462 1.00 94.00 82 PRO A CA 1
ATOM 655 C C . PRO A 1 82 ? -6.548 4.557 8.492 1.00 94.00 82 PRO A C 1
ATOM 657 O O . PRO A 1 82 ? -5.594 3.854 8.166 1.00 94.00 82 PRO A O 1
ATOM 660 N N . SER A 1 83 ? -6.801 4.828 9.765 1.00 93.94 83 SER A N 1
ATOM 661 C CA . SER A 1 83 ? -6.057 4.199 10.853 1.00 93.94 83 SER A CA 1
ATOM 662 C C . SER A 1 83 ? -6.333 2.693 10.906 1.00 93.94 83 SER A C 1
ATOM 664 O O . SER A 1 83 ? -7.431 2.234 10.585 1.00 93.94 83 SER A O 1
ATOM 666 N N . PHE A 1 84 ? -5.397 1.901 11.436 1.00 92.56 84 PHE A N 1
ATOM 667 C CA . PHE A 1 84 ? -5.644 0.468 11.667 1.00 92.56 84 PHE A CA 1
ATOM 668 C C . PHE A 1 84 ? -6.867 0.193 12.548 1.00 92.56 84 PHE A C 1
ATOM 670 O O . PHE A 1 84 ? -7.526 -0.830 12.389 1.00 92.56 84 PHE A O 1
ATOM 677 N N . THR A 1 85 ? -7.206 1.119 13.448 1.00 93.81 85 THR A N 1
ATOM 678 C CA . THR A 1 85 ? -8.419 1.006 14.266 1.00 93.81 85 THR A CA 1
ATOM 679 C C . THR A 1 85 ? -9.686 1.118 13.414 1.00 93.81 85 THR A C 1
ATOM 681 O O . THR A 1 85 ? -10.668 0.435 13.687 1.00 93.81 85 THR A O 1
ATOM 684 N N . GLU A 1 86 ? -9.691 1.968 12.387 1.00 93.06 86 GLU A N 1
ATOM 685 C CA . GLU A 1 86 ? -10.803 2.081 11.438 1.00 93.06 86 GLU A CA 1
ATOM 686 C C . GLU A 1 86 ? -10.840 0.906 10.465 1.00 93.06 86 GLU A C 1
ATOM 688 O O . GLU A 1 86 ? -11.924 0.419 10.159 1.00 93.06 86 GLU A O 1
ATOM 693 N N . ILE A 1 87 ? -9.676 0.422 10.023 1.00 92.75 87 ILE A N 1
ATOM 694 C CA . ILE A 1 87 ? -9.564 -0.775 9.179 1.00 92.75 87 ILE A CA 1
ATOM 695 C C . ILE A 1 87 ? -10.139 -1.994 9.910 1.00 92.75 87 ILE A C 1
ATOM 697 O O . ILE A 1 87 ? -10.983 -2.684 9.357 1.00 92.75 87 ILE A O 1
ATOM 701 N N . ALA A 1 88 ? -9.746 -2.229 11.165 1.00 91.50 88 ALA A N 1
ATOM 702 C CA . ALA A 1 88 ? -10.169 -3.393 11.950 1.00 91.50 88 ALA A CA 1
ATOM 703 C C . ALA A 1 88 ? -11.660 -3.400 12.338 1.00 91.50 88 ALA A C 1
ATOM 705 O O . ALA A 1 88 ? -12.150 -4.395 12.868 1.00 91.50 88 ALA A O 1
ATOM 706 N N . ARG A 1 89 ? -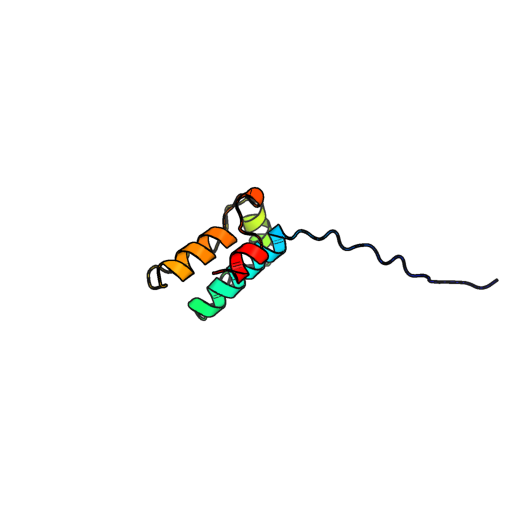12.371 -2.283 12.144 1.00 90.75 89 ARG A N 1
ATOM 707 C CA . ARG A 1 89 ? -13.815 -2.160 12.412 1.00 90.75 89 ARG A CA 1
ATOM 708 C C . ARG A 1 89 ? -14.690 -2.434 11.188 1.00 90.75 89 ARG A C 1
ATOM 710 O O . ARG A 1 89 ? -15.910 -2.404 11.337 1.00 90.75 89 ARG A O 1
ATOM 717 N N . ARG A 1 90 ? -14.087 -2.618 10.016 1.00 82.50 90 ARG A N 1
ATOM 718 C CA . ARG A 1 90 ? -14.774 -3.058 8.798 1.00 82.50 90 ARG A CA 1
ATOM 719 C C . ARG A 1 90 ? -14.926 -4.571 8.845 1.00 82.50 90 ARG A C 1
ATOM 721 O O . ARG A 1 90 ? -16.051 -5.033 8.576 1.00 82.50 90 ARG A O 1
#